Protein AF-A0A659UYZ4-F1 (afdb_monomer)

Radius of gyration: 26.4 Å; Cα contacts (8 Å, |Δi|>4): 77; chains: 1; bounding box: 57×79×45 Å

Foldseek 3Di:
DDDDDDPDPDPPDDDPPDDDDDDDPPPPPVVVVVPPPPDWPQLVLLVQLVVLVVVLVPPDVVVDDPVCPVVSCVVGNVVSVCCCPPPRDDTPDLVSVLSVLVSCVVVVVDPDPVVNVVSVVVSVVSCVVVVD

pLDDT: mean 82.18, std 22.02, range [32.81, 98.56]

Mean predicted aligned error: 13.38 Å

Sequence (132 aa):
MNSHATISRRAALGALASLPAMAGATALPVALAATATISDPLADLIAEYYAKADEFAAIPGELITRENEDSLVDATYGPARDRLWKDTPLPTTLRGVAEALRYAIREDGFIDSVAENVIKASLAFLDREAGL

Secondary stru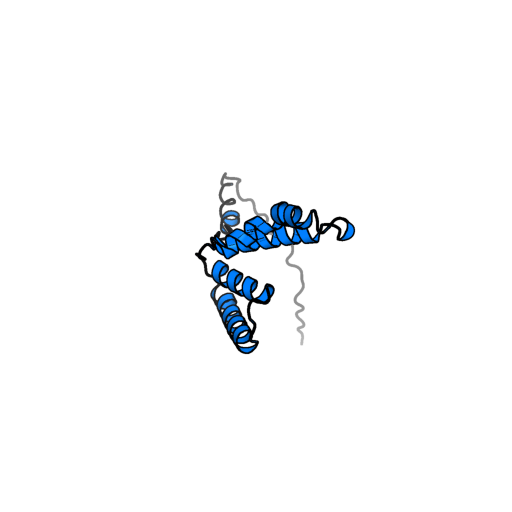cture (DSSP, 8-state):
------------------------TTSSSHHHHTT-----HHHHHHHHHHHHHHHHHTS-GGG--TTTHHHHHHHTTHHHHHHHHHSPPPP-SHHHHHHHHHHHHHTT--S-HHHHHHHHHHHHHHHHHHT-

Solvent-accessible surface area (backbone atoms only — not comparable to full-atom values): 8283 Å² total; per-residue (Å²): 138,87,81,90,81,80,90,70,95,74,90,75,88,90,80,91,73,85,73,83,93,66,95,71,95,74,86,75,64,64,78,69,55,71,67,60,70,80,84,20,68,29,33,52,43,53,52,50,23,50,56,21,44,51,57,51,70,69,50,61,69,91,79,58,43,92,86,48,41,67,60,51,36,58,74,37,24,38,59,43,49,47,34,62,71,78,60,57,59,69,54,80,42,71,65,14,51,49,43,52,54,50,48,38,61,73,70,62,68,55,92,46,70,68,62,44,50,55,49,53,56,51,45,58,51,49,29,66,76,70,74,102

Structure (mmCIF, N/CA/C/O backbone):
data_AF-A0A659UYZ4-F1
#
_entry.id   AF-A0A659UYZ4-F1
#
loop_
_atom_site.group_PDB
_atom_site.id
_atom_site.type_symbol
_atom_site.label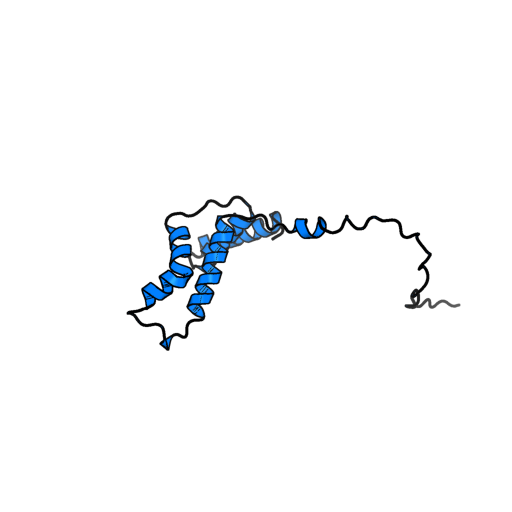_atom_id
_atom_site.label_alt_id
_atom_site.label_comp_id
_atom_site.label_asym_id
_atom_site.label_entity_id
_atom_site.label_seq_id
_atom_site.pdbx_PDB_ins_code
_atom_site.Cartn_x
_atom_site.Cartn_y
_atom_site.Cartn_z
_atom_site.occupancy
_atom_site.B_iso_or_equiv
_atom_site.auth_seq_id
_atom_site.auth_comp_id
_atom_site.auth_asym_id
_atom_site.auth_atom_id
_atom_site.pdbx_PDB_model_num
ATOM 1 N N . MET A 1 1 ? 12.925 -66.230 -25.294 1.00 37.75 1 MET A N 1
ATOM 2 C CA . MET A 1 1 ? 14.157 -65.431 -25.126 1.00 37.75 1 MET A CA 1
ATOM 3 C C . MET A 1 1 ? 13.804 -64.217 -24.296 1.00 37.75 1 MET A C 1
ATOM 5 O O . MET A 1 1 ? 12.915 -63.465 -24.665 1.00 37.75 1 MET A O 1
ATOM 9 N N . ASN A 1 2 ? 14.411 -64.161 -23.117 1.00 32.81 2 ASN A N 1
ATOM 10 C CA . ASN A 1 2 ? 14.097 -63.272 -22.006 1.00 32.81 2 ASN A CA 1
ATOM 11 C C . ASN A 1 2 ? 14.619 -61.856 -22.285 1.00 32.81 2 ASN A C 1
ATOM 13 O O . ASN A 1 2 ? 15.688 -61.733 -22.870 1.00 32.81 2 ASN A O 1
ATOM 17 N N . SER A 1 3 ? 13.941 -60.817 -21.791 1.00 42.16 3 SER A N 1
ATOM 18 C CA . SER A 1 3 ? 14.436 -60.094 -20.608 1.00 42.16 3 SER A CA 1
ATOM 19 C C . SER A 1 3 ? 13.454 -58.994 -20.183 1.00 42.16 3 SER A C 1
ATOM 21 O O . SER A 1 3 ? 13.364 -57.942 -20.806 1.00 42.16 3 SER A O 1
ATOM 23 N N . HIS A 1 4 ? 12.742 -59.239 -19.082 1.00 44.84 4 HIS A N 1
ATOM 24 C CA . HIS A 1 4 ? 12.275 -58.181 -18.190 1.00 44.84 4 HIS A CA 1
ATOM 25 C C . HIS A 1 4 ? 13.480 -57.685 -17.380 1.00 44.84 4 HIS A C 1
ATOM 27 O O . HIS A 1 4 ? 14.229 -58.503 -16.849 1.00 44.84 4 HIS A O 1
ATOM 33 N N . ALA A 1 5 ? 13.641 -56.372 -17.229 1.00 45.00 5 ALA A N 1
ATOM 34 C CA . ALA A 1 5 ? 14.498 -55.800 -16.194 1.00 45.00 5 ALA A CA 1
ATOM 35 C C . ALA A 1 5 ? 13.755 -54.654 -15.503 1.00 45.00 5 ALA A C 1
ATOM 37 O O . ALA A 1 5 ? 13.778 -53.497 -15.910 1.00 45.00 5 ALA A O 1
ATOM 38 N N . THR A 1 6 ? 13.041 -55.044 -14.456 1.00 43.88 6 THR A N 1
ATOM 39 C CA . THR A 1 6 ? 12.421 -54.210 -13.434 1.00 43.88 6 THR A CA 1
ATOM 40 C C . THR A 1 6 ? 13.494 -53.362 -12.744 1.00 43.88 6 THR A C 1
ATOM 42 O O . THR A 1 6 ? 14.417 -53.912 -12.143 1.00 43.88 6 THR A O 1
ATOM 45 N N . ILE A 1 7 ? 13.377 -52.032 -12.784 1.00 48.00 7 ILE A N 1
ATOM 46 C CA . ILE A 1 7 ? 14.197 -51.136 -11.953 1.00 48.00 7 ILE A CA 1
ATOM 47 C C . ILE A 1 7 ? 13.703 -51.273 -10.508 1.00 48.00 7 ILE A C 1
ATOM 49 O O . ILE A 1 7 ? 12.700 -50.695 -10.093 1.00 48.00 7 ILE A O 1
ATOM 53 N N . SER A 1 8 ? 14.383 -52.139 -9.760 1.00 44.94 8 SER A N 1
ATOM 54 C CA . SER A 1 8 ? 14.109 -52.435 -8.359 1.00 44.94 8 SER A CA 1
ATOM 55 C C . SER A 1 8 ? 14.696 -51.344 -7.460 1.00 44.94 8 SER A C 1
ATOM 57 O O . SER A 1 8 ? 15.911 -51.156 -7.397 1.00 44.94 8 SER A O 1
ATOM 59 N N . ARG A 1 9 ? 13.818 -50.653 -6.722 1.00 51.75 9 ARG A N 1
ATOM 60 C CA . ARG A 1 9 ? 14.134 -49.822 -5.547 1.00 51.75 9 ARG A CA 1
ATOM 61 C C . ARG A 1 9 ? 14.840 -50.673 -4.483 1.00 51.75 9 ARG A C 1
ATOM 63 O O . ARG A 1 9 ? 14.185 -51.190 -3.586 1.00 51.75 9 ARG A O 1
ATOM 70 N N . ARG A 1 10 ? 16.159 -50.844 -4.574 1.00 51.56 10 ARG A N 1
ATOM 71 C CA . ARG A 1 10 ? 17.015 -51.376 -3.496 1.00 51.56 10 ARG A CA 1
ATOM 72 C C . ARG A 1 10 ? 18.483 -51.032 -3.774 1.00 51.56 10 ARG A C 1
ATOM 74 O O . ARG A 1 10 ? 19.278 -51.870 -4.167 1.00 51.56 10 ARG A O 1
ATOM 81 N N . ALA A 1 11 ? 18.818 -49.771 -3.542 1.00 43.75 11 ALA A N 1
ATOM 82 C CA . 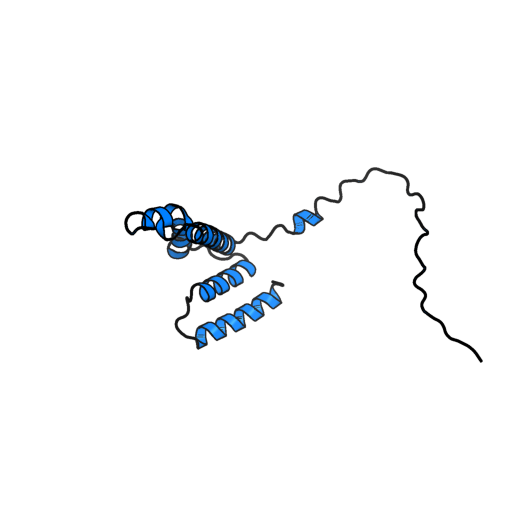ALA A 1 11 ? 20.170 -49.335 -3.200 1.00 43.75 11 ALA A CA 1
ATOM 83 C C . ALA A 1 11 ? 20.051 -48.406 -1.983 1.00 43.75 11 ALA A C 1
ATOM 85 O O . ALA A 1 11 ? 20.387 -47.229 -2.012 1.00 43.75 11 ALA A O 1
ATOM 86 N N . ALA A 1 12 ? 19.429 -48.948 -0.936 1.00 47.19 12 ALA A N 1
ATOM 87 C CA . ALA A 1 12 ? 19.498 -48.414 0.408 1.00 47.19 12 ALA A CA 1
ATOM 88 C C . ALA A 1 12 ? 20.672 -49.108 1.107 1.00 47.19 12 ALA A C 1
ATOM 90 O O . ALA A 1 12 ? 20.820 -50.321 0.975 1.00 47.19 12 ALA A O 1
ATOM 91 N N . LEU A 1 13 ? 21.427 -48.323 1.875 1.00 49.16 13 LEU A N 1
ATOM 92 C CA . LEU A 1 13 ? 22.528 -48.710 2.760 1.00 49.16 13 LEU A CA 1
ATOM 93 C C . LEU A 1 13 ? 23.827 -49.178 2.090 1.00 49.16 13 LEU A C 1
ATOM 95 O O . LEU A 1 13 ? 23.939 -50.299 1.609 1.00 49.16 13 LEU A O 1
ATOM 99 N N . GLY A 1 14 ? 24.864 -48.348 2.225 1.00 43.59 14 GLY A N 1
ATOM 100 C CA . GLY A 1 14 ? 26.239 -48.839 2.189 1.00 43.59 14 GLY A CA 1
ATOM 101 C C . GLY A 1 14 ? 27.286 -47.805 1.800 1.00 43.59 14 GLY A C 1
ATOM 102 O O . GLY A 1 14 ? 27.841 -47.935 0.721 1.00 43.59 14 GLY A O 1
ATOM 103 N N . ALA A 1 15 ? 27.562 -46.816 2.663 1.00 46.56 15 ALA A N 1
ATOM 104 C CA . ALA A 1 15 ? 28.890 -46.188 2.790 1.00 46.56 15 ALA A CA 1
ATOM 105 C C . ALA A 1 15 ? 28.908 -45.120 3.906 1.00 46.56 15 ALA A C 1
ATOM 107 O O . ALA A 1 15 ? 29.076 -43.933 3.647 1.00 46.56 15 ALA A O 1
ATOM 108 N N . LEU A 1 16 ? 28.759 -45.530 5.171 1.00 49.94 16 LEU A N 1
ATOM 109 C CA . LEU A 1 16 ? 29.311 -44.753 6.290 1.00 49.94 16 LEU A CA 1
ATOM 110 C C . LEU A 1 16 ? 30.737 -45.253 6.530 1.00 49.94 16 LEU A C 1
ATOM 112 O O . LEU A 1 16 ? 30.998 -46.027 7.446 1.00 49.94 16 LEU A O 1
ATOM 116 N N . ALA A 1 17 ? 31.647 -44.866 5.637 1.00 47.47 17 ALA A N 1
ATOM 117 C CA . ALA A 1 17 ? 33.075 -45.085 5.810 1.00 47.47 17 ALA A CA 1
ATOM 118 C C . ALA A 1 17 ? 33.672 -43.850 6.500 1.00 47.47 17 ALA A C 1
ATOM 120 O O . ALA A 1 17 ? 33.921 -42.827 5.871 1.00 47.47 17 ALA A O 1
ATOM 121 N N . SER A 1 18 ? 33.801 -43.962 7.822 1.00 51.41 18 SER A N 1
ATOM 122 C CA . SER A 1 18 ? 34.843 -43.364 8.669 1.00 51.41 18 SER A CA 1
ATOM 123 C C . SER A 1 18 ? 35.685 -42.241 8.041 1.00 51.41 18 SER A C 1
ATOM 125 O O . SER A 1 18 ? 36.723 -42.504 7.431 1.00 51.41 18 SER A O 1
ATOM 127 N N . LEU A 1 19 ? 35.288 -40.990 8.282 1.00 49.50 19 LEU A N 1
ATOM 128 C CA . LEU A 1 19 ? 36.169 -39.830 8.159 1.00 49.50 19 LEU A CA 1
ATOM 129 C C . LEU A 1 19 ? 36.589 -39.380 9.568 1.00 49.50 19 LEU A C 1
ATOM 131 O O . LEU A 1 19 ? 35.737 -39.328 10.460 1.00 49.50 19 LEU A O 1
ATOM 135 N N . PRO A 1 20 ? 37.879 -39.087 9.805 1.00 47.41 20 PRO A N 1
ATOM 136 C CA . PRO A 1 20 ? 38.349 -38.630 11.103 1.00 47.41 20 PRO A CA 1
ATOM 137 C C . PRO A 1 20 ? 37.730 -37.269 11.4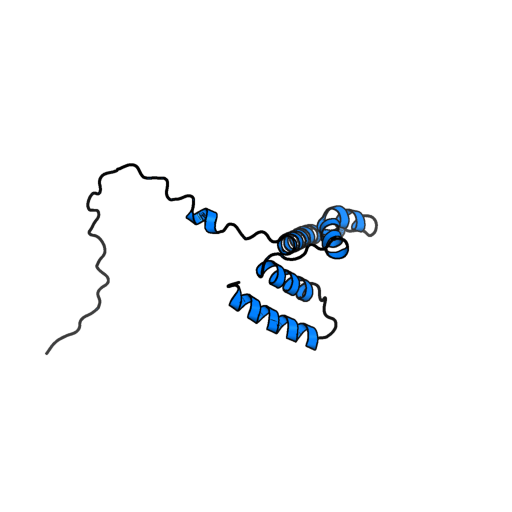36 1.00 47.41 20 PRO A C 1
ATOM 139 O O . PRO A 1 20 ? 37.722 -36.351 10.617 1.00 47.41 20 PRO A O 1
ATOM 142 N N . ALA A 1 21 ? 37.223 -37.155 12.664 1.00 53.12 21 ALA A N 1
ATOM 143 C CA . ALA A 1 21 ? 36.774 -35.906 13.253 1.00 53.12 21 ALA A CA 1
ATOM 144 C C . ALA A 1 21 ? 37.961 -34.938 13.351 1.00 53.12 21 ALA A C 1
ATOM 146 O O . ALA A 1 21 ? 38.769 -35.020 14.274 1.00 53.12 21 ALA A O 1
ATOM 147 N N . MET A 1 22 ? 38.063 -34.024 12.388 1.00 50.12 22 MET A N 1
ATOM 148 C CA . MET A 1 22 ? 38.898 -32.837 12.487 1.00 50.12 22 MET A CA 1
ATOM 149 C C . MET A 1 22 ? 38.021 -31.596 12.398 1.00 50.12 22 MET A C 1
ATOM 151 O O . MET A 1 22 ? 37.313 -31.365 11.422 1.00 50.12 22 MET A O 1
ATOM 155 N N . ALA A 1 23 ? 38.061 -30.859 13.505 1.00 52.19 23 ALA A N 1
ATOM 156 C CA . ALA A 1 23 ? 37.584 -29.508 13.723 1.00 52.19 23 ALA A CA 1
ATOM 157 C C . ALA A 1 23 ? 37.477 -28.661 12.441 1.00 52.19 23 ALA A C 1
ATOM 159 O O . ALA A 1 23 ? 38.474 -28.304 11.821 1.00 52.19 23 ALA A O 1
ATOM 160 N N . GLY A 1 24 ? 36.242 -28.301 12.103 1.00 48.72 24 GLY A N 1
ATOM 161 C CA . GLY A 1 24 ? 35.914 -27.371 11.023 1.00 48.72 24 GLY A CA 1
ATOM 162 C C . GLY A 1 24 ? 34.449 -26.934 11.058 1.00 48.72 24 GLY A C 1
ATOM 163 O O . GLY A 1 24 ? 33.849 -26.682 10.020 1.00 48.72 24 GLY A O 1
ATOM 164 N N . ALA A 1 25 ? 33.837 -26.892 12.244 1.00 51.94 25 ALA A N 1
ATOM 165 C CA . ALA A 1 25 ? 32.467 -26.426 12.429 1.00 51.94 25 ALA A CA 1
ATOM 166 C C . ALA A 1 25 ? 32.425 -24.891 12.514 1.00 51.94 25 ALA A C 1
ATOM 168 O O . ALA A 1 25 ? 32.147 -24.334 13.570 1.00 51.94 25 ALA A O 1
ATOM 169 N N . THR A 1 26 ? 32.727 -24.197 11.414 1.00 55.12 26 THR A N 1
ATOM 170 C CA . THR A 1 26 ? 32.479 -22.743 11.293 1.00 55.12 26 THR A CA 1
ATOM 171 C C . THR A 1 26 ? 31.960 -22.301 9.919 1.00 55.12 26 THR A C 1
ATOM 173 O O . THR A 1 26 ? 31.802 -21.108 9.689 1.00 55.12 26 THR A O 1
ATOM 176 N N . ALA A 1 27 ? 31.603 -23.217 9.013 1.00 52.72 27 ALA A N 1
ATOM 177 C CA . ALA A 1 27 ? 31.101 -22.861 7.678 1.00 52.72 27 ALA A CA 1
ATOM 178 C C . ALA A 1 27 ? 29.563 -22.925 7.538 1.00 52.72 27 ALA A C 1
ATOM 180 O O . ALA A 1 27 ? 29.053 -23.232 6.466 1.00 52.72 27 ALA A O 1
ATOM 181 N N . LEU A 1 28 ? 28.815 -22.653 8.615 1.00 46.94 28 LEU A N 1
ATOM 182 C CA . LEU A 1 28 ? 27.344 -22.669 8.616 1.00 46.94 28 LEU A CA 1
ATOM 183 C C . LEU A 1 28 ? 26.611 -21.391 9.100 1.00 46.94 28 LEU A C 1
ATOM 185 O O . LEU A 1 28 ? 25.399 -21.485 9.266 1.00 46.94 28 LEU A O 1
ATOM 189 N N . PRO A 1 29 ? 27.213 -20.185 9.259 1.00 46.88 29 PRO A N 1
ATOM 190 C CA . PRO A 1 29 ? 26.400 -18.974 9.412 1.00 46.88 29 PRO A CA 1
ATOM 191 C C . PRO A 1 29 ? 26.211 -18.186 8.102 1.00 46.88 29 PRO A C 1
ATOM 193 O O . PRO A 1 29 ? 25.305 -17.365 8.017 1.00 46.88 29 PRO A O 1
ATOM 196 N N . VAL A 1 30 ? 27.013 -18.420 7.055 1.00 51.22 30 VAL A N 1
ATOM 197 C CA . VAL A 1 30 ? 26.993 -17.550 5.856 1.00 51.22 30 VAL A CA 1
ATOM 198 C C . VAL A 1 30 ? 25.826 -17.858 4.912 1.00 51.22 30 VAL A C 1
ATOM 200 O O . VAL A 1 30 ? 25.288 -16.945 4.295 1.00 51.22 30 VAL A O 1
ATOM 203 N N . ALA A 1 31 ? 25.365 -19.110 4.840 1.00 45.50 31 ALA A N 1
ATOM 204 C CA . ALA A 1 31 ? 24.228 -19.466 3.987 1.00 45.50 31 ALA A CA 1
ATOM 205 C C . ALA A 1 31 ? 22.880 -18.946 4.527 1.00 45.50 31 ALA A C 1
ATOM 207 O O . ALA A 1 31 ? 21.964 -18.729 3.743 1.00 45.50 31 ALA A O 1
ATOM 208 N N . LEU A 1 32 ? 22.770 -18.693 5.839 1.00 43.69 32 LEU A N 1
ATOM 209 C CA . LEU A 1 32 ? 21.574 -18.089 6.441 1.00 43.69 32 LEU A CA 1
ATOM 210 C C . LEU A 1 32 ? 21.622 -16.549 6.421 1.00 43.69 32 LEU A C 1
ATOM 212 O O . LEU A 1 32 ? 20.586 -15.896 6.484 1.00 43.69 32 LEU A O 1
ATOM 216 N N . ALA A 1 33 ? 22.816 -15.963 6.275 1.00 43.38 33 ALA A N 1
ATOM 217 C CA . ALA A 1 33 ? 23.004 -14.525 6.078 1.00 43.38 33 ALA A CA 1
ATOM 218 C C . ALA A 1 33 ? 22.759 -14.071 4.622 1.00 43.38 33 ALA A C 1
ATOM 220 O O . ALA A 1 33 ? 22.638 -12.877 4.364 1.00 43.38 33 ALA A O 1
ATOM 221 N N . ALA A 1 34 ? 22.662 -15.006 3.668 1.00 44.72 34 ALA A N 1
ATOM 222 C CA . ALA A 1 34 ? 22.402 -14.713 2.254 1.00 44.72 34 ALA A CA 1
ATOM 223 C C . ALA A 1 34 ? 20.921 -14.419 1.936 1.00 44.72 34 ALA A C 1
ATOM 225 O O . ALA A 1 34 ? 20.606 -14.003 0.827 1.00 44.72 34 ALA A O 1
ATOM 226 N N . THR A 1 35 ? 20.023 -14.572 2.912 1.00 46.44 35 THR A N 1
ATOM 227 C CA . THR A 1 35 ? 18.678 -13.974 2.909 1.00 46.44 35 THR A CA 1
ATOM 228 C C . THR A 1 35 ? 18.632 -12.740 3.805 1.00 46.44 35 THR A C 1
ATOM 230 O O . THR A 1 35 ? 17.637 -12.495 4.481 1.00 46.44 35 THR A O 1
ATOM 233 N N . ALA A 1 36 ? 19.708 -11.948 3.837 1.00 49.91 36 ALA A N 1
ATOM 234 C CA . ALA A 1 36 ? 19.569 -10.536 4.150 1.00 49.91 36 ALA A CA 1
ATOM 235 C C . ALA A 1 36 ? 18.650 -9.953 3.073 1.00 49.91 36 ALA A C 1
ATOM 237 O O . ALA A 1 36 ? 19.090 -9.634 1.968 1.00 49.91 36 ALA A O 1
ATOM 238 N N . THR A 1 37 ? 17.349 -9.919 3.363 1.00 60.84 37 THR A N 1
ATOM 239 C CA . THR A 1 37 ? 16.365 -9.178 2.585 1.00 60.84 37 THR A CA 1
ATOM 240 C C . THR A 1 37 ? 16.975 -7.812 2.348 1.00 60.84 37 THR A C 1
ATOM 242 O O . THR A 1 37 ? 17.303 -7.112 3.306 1.00 60.84 37 THR A O 1
ATOM 245 N N . ILE A 1 38 ? 17.221 -7.471 1.083 1.00 74.94 38 ILE A N 1
ATOM 246 C CA . ILE A 1 38 ? 17.737 -6.151 0.746 1.00 74.94 38 ILE A CA 1
ATOM 247 C C . ILE A 1 38 ? 16.678 -5.165 1.247 1.00 74.94 38 ILE A C 1
ATOM 249 O O . ILE A 1 38 ? 15.573 -5.100 0.697 1.00 74.94 38 ILE A O 1
ATOM 253 N N . SER A 1 39 ? 16.986 -4.498 2.362 1.00 86.69 39 SER A N 1
ATOM 254 C CA . SER A 1 39 ? 16.116 -3.499 2.973 1.00 86.69 39 SER A CA 1
ATOM 255 C C . SER A 1 39 ? 15.934 -2.377 1.965 1.00 86.69 39 SER A C 1
ATOM 257 O O . SER A 1 39 ? 16.892 -1.924 1.332 1.00 86.69 39 SER A O 1
ATOM 259 N N . ASP A 1 40 ? 14.681 -2.003 1.764 1.00 95.44 40 ASP A N 1
ATOM 260 C CA . ASP A 1 40 ? 14.293 -0.944 0.852 1.00 95.44 40 ASP A CA 1
ATOM 261 C C . ASP A 1 40 ? 13.382 -0.011 1.642 1.00 95.44 40 ASP A C 1
ATOM 263 O O . ASP A 1 40 ? 12.345 -0.462 2.128 1.00 95.44 40 ASP A O 1
ATOM 267 N N . PRO A 1 41 ? 13.753 1.265 1.817 1.00 97.25 41 PRO A N 1
ATOM 268 C CA . PRO A 1 41 ? 13.062 2.137 2.757 1.00 97.25 41 PRO A CA 1
ATOM 269 C C . PRO A 1 41 ? 11.598 2.378 2.373 1.00 97.25 41 PRO A C 1
ATOM 271 O O . PRO A 1 41 ? 10.778 2.613 3.259 1.00 97.25 41 PRO A O 1
ATOM 274 N N . LEU A 1 42 ? 11.252 2.296 1.082 1.00 97.81 42 LEU A N 1
ATOM 275 C CA . LEU A 1 42 ? 9.868 2.397 0.634 1.00 97.81 42 LEU A CA 1
ATOM 276 C C . LEU A 1 42 ? 9.113 1.086 0.850 1.00 97.81 42 LEU A C 1
ATOM 278 O O . LEU A 1 42 ? 8.025 1.114 1.422 1.00 97.81 42 LEU A O 1
ATOM 282 N N . ALA A 1 43 ? 9.687 -0.055 0.457 1.00 96.81 43 ALA A N 1
ATOM 283 C CA . ALA A 1 43 ? 9.055 -1.358 0.694 1.00 96.81 43 ALA A CA 1
ATOM 284 C C . ALA A 1 43 ? 8.810 -1.613 2.186 1.00 96.81 43 ALA A C 1
ATOM 286 O O . ALA A 1 43 ? 7.757 -2.114 2.572 1.00 96.81 43 ALA A O 1
ATOM 287 N N . ASP A 1 44 ? 9.783 -1.261 3.023 1.00 97.25 44 ASP A N 1
ATOM 288 C CA . ASP A 1 44 ? 9.727 -1.492 4.460 1.00 97.25 44 ASP A CA 1
ATOM 289 C C . ASP A 1 44 ? 8.665 -0.577 5.109 1.00 97.25 44 ASP A C 1
ATOM 291 O O . ASP A 1 44 ? 7.923 -1.030 5.979 1.00 97.25 44 ASP A O 1
ATOM 295 N N . LEU A 1 45 ? 8.500 0.665 4.626 1.00 98.38 45 LEU A N 1
ATOM 296 C CA . LEU A 1 45 ? 7.414 1.560 5.049 1.00 98.38 45 LEU A CA 1
ATOM 297 C C . LEU A 1 45 ? 6.026 1.076 4.590 1.00 98.38 45 LEU A C 1
ATOM 299 O O . LEU A 1 45 ? 5.063 1.169 5.347 1.00 98.38 45 LEU A O 1
ATOM 303 N N . ILE A 1 46 ? 5.902 0.541 3.373 1.00 98.25 46 ILE A N 1
ATOM 304 C CA . ILE A 1 46 ? 4.646 -0.054 2.885 1.00 98.25 46 ILE A CA 1
ATOM 305 C C . ILE A 1 46 ? 4.270 -1.277 3.735 1.00 98.25 46 ILE A C 1
ATOM 307 O O . ILE A 1 46 ? 3.110 -1.436 4.118 1.00 98.25 46 ILE A O 1
ATOM 311 N N . ALA A 1 47 ? 5.247 -2.119 4.079 1.00 97.56 47 ALA A N 1
ATOM 312 C CA . ALA A 1 47 ? 5.033 -3.258 4.964 1.00 97.56 47 ALA A CA 1
ATOM 313 C C . ALA A 1 47 ? 4.619 -2.819 6.381 1.00 97.56 47 ALA A C 1
ATOM 315 O O . ALA A 1 47 ? 3.701 -3.406 6.953 1.00 97.56 47 ALA A O 1
ATOM 316 N N . GLU A 1 48 ? 5.246 -1.768 6.925 1.00 98.12 48 GLU A N 1
ATOM 317 C CA . GLU A 1 48 ? 4.854 -1.138 8.196 1.00 98.12 48 GLU A CA 1
ATOM 318 C C . GLU A 1 48 ? 3.399 -0.651 8.145 1.00 98.12 48 GLU A C 1
ATOM 320 O O . GLU A 1 48 ? 2.610 -0.977 9.034 1.00 98.12 48 GLU A O 1
ATOM 325 N N . TYR A 1 49 ? 3.026 0.073 7.085 1.00 98.44 49 TYR A N 1
ATOM 326 C CA . TYR A 1 49 ? 1.662 0.556 6.877 1.00 98.44 49 TYR A CA 1
ATOM 327 C C . TYR A 1 49 ? 0.647 -0.589 6.883 1.00 98.44 49 TYR A C 1
ATOM 329 O O . TYR A 1 49 ? -0.331 -0.515 7.624 1.00 98.44 49 TYR A O 1
ATOM 337 N N . TYR A 1 50 ? 0.888 -1.663 6.125 1.00 98.31 50 TYR A N 1
ATOM 338 C CA . TYR A 1 50 ? -0.043 -2.791 6.074 1.00 98.31 50 TYR A CA 1
ATOM 339 C C . TYR A 1 50 ? -0.141 -3.545 7.397 1.00 98.31 50 TYR A C 1
ATOM 341 O O . TYR A 1 50 ? -1.251 -3.835 7.833 1.00 98.31 50 TYR A O 1
ATOM 349 N N . ALA A 1 51 ? 0.979 -3.792 8.079 1.00 98.31 51 ALA A N 1
ATOM 350 C CA . ALA A 1 51 ? 0.953 -4.420 9.399 1.00 98.31 51 ALA A CA 1
ATOM 351 C C . ALA A 1 51 ? 0.115 -3.600 10.395 1.00 98.31 51 ALA A C 1
ATOM 353 O O . ALA A 1 51 ? -0.672 -4.151 11.162 1.00 98.31 51 ALA A O 1
ATOM 354 N N . LYS A 1 52 ? 0.232 -2.270 10.348 1.00 98.31 52 LYS A N 1
ATOM 355 C CA . LYS A 1 52 ? -0.551 -1.366 11.194 1.00 98.31 52 LYS A CA 1
ATOM 356 C C . LYS A 1 52 ? -2.009 -1.222 10.758 1.00 98.31 52 LYS A C 1
ATOM 358 O O . LYS A 1 52 ? -2.879 -1.051 11.609 1.00 98.31 52 LYS A O 1
ATOM 363 N N . ALA A 1 53 ? -2.294 -1.308 9.464 1.00 97.88 53 ALA A N 1
ATOM 364 C CA . ALA A 1 53 ? -3.662 -1.341 8.960 1.00 97.88 53 ALA A CA 1
ATOM 365 C C . ALA A 1 53 ? -4.376 -2.622 9.414 1.00 97.88 53 ALA A C 1
ATOM 367 O O . ALA A 1 53 ? -5.533 -2.559 9.824 1.00 97.88 53 ALA A O 1
ATOM 368 N N . ASP A 1 54 ? -3.668 -3.754 9.438 1.00 98.25 54 ASP A N 1
ATOM 369 C CA . ASP A 1 54 ? -4.178 -5.015 9.980 1.00 98.25 54 ASP A CA 1
ATOM 370 C C . ASP A 1 54 ? -4.430 -4.916 11.498 1.00 98.25 54 ASP A C 1
ATOM 372 O O . ASP A 1 54 ? -5.448 -5.413 11.981 1.00 98.25 54 ASP A O 1
ATOM 376 N N . GLU A 1 55 ? -3.564 -4.224 12.256 1.00 98.12 55 GLU A N 1
ATOM 377 C CA . GLU A 1 55 ? -3.809 -3.924 13.679 1.00 98.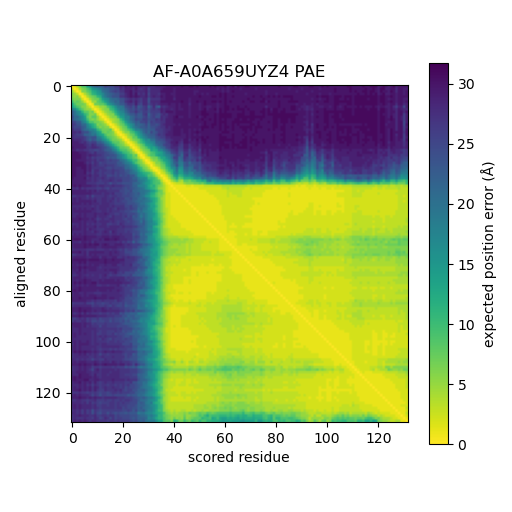12 55 GLU A CA 1
ATOM 378 C C . GLU A 1 55 ? -5.102 -3.116 13.884 1.00 98.12 55 GLU A C 1
ATOM 380 O O . GLU A 1 55 ? -5.887 -3.445 14.774 1.00 98.12 55 GLU A O 1
ATOM 385 N N . PHE A 1 56 ? -5.356 -2.096 13.057 1.00 98.12 56 PHE A N 1
ATOM 386 C CA . PHE A 1 56 ? -6.604 -1.325 13.110 1.00 98.12 56 PHE A CA 1
ATOM 387 C C . PHE A 1 56 ? -7.819 -2.174 12.719 1.00 98.12 56 PHE A C 1
ATOM 389 O O . PHE A 1 56 ? -8.837 -2.151 13.405 1.00 98.12 56 PHE A O 1
ATOM 396 N N . ALA A 1 57 ? -7.707 -2.964 11.649 1.00 97.31 57 ALA A N 1
ATOM 397 C CA . ALA A 1 57 ? -8.777 -3.838 11.170 1.00 97.31 57 ALA A CA 1
ATOM 398 C C . ALA A 1 57 ?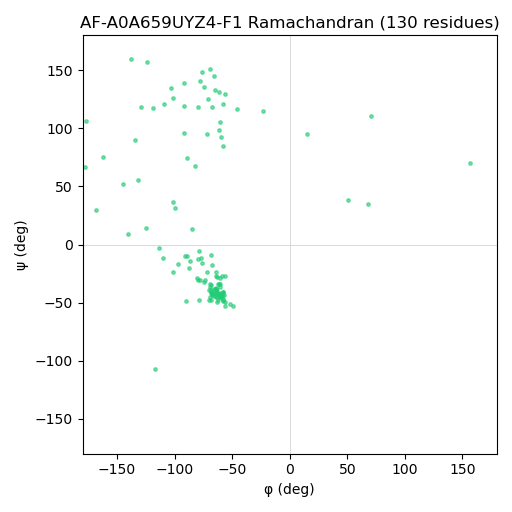 -9.144 -4.946 12.172 1.00 97.31 57 ALA A C 1
ATOM 400 O O . ALA A 1 57 ? -10.263 -5.461 12.144 1.00 97.31 57 ALA A O 1
ATOM 401 N N . ALA A 1 58 ? -8.222 -5.312 13.066 1.00 98.12 58 ALA A N 1
ATOM 402 C CA . ALA A 1 58 ? -8.471 -6.260 14.147 1.00 98.12 58 ALA A CA 1
ATOM 403 C C . ALA A 1 58 ? -9.263 -5.660 15.326 1.00 98.12 58 ALA A C 1
ATOM 405 O O . ALA A 1 58 ? -9.714 -6.414 16.193 1.00 98.12 58 ALA A O 1
ATOM 406 N N . ILE A 1 59 ? -9.443 -4.334 15.385 1.00 97.19 59 ILE A N 1
ATOM 407 C CA . ILE A 1 59 ? -10.263 -3.682 16.410 1.00 97.19 59 ILE A CA 1
ATOM 408 C C . ILE A 1 59 ? -11.742 -3.995 16.126 1.00 97.19 59 ILE A C 1
ATOM 410 O O . ILE A 1 59 ? -12.226 -3.706 15.030 1.00 97.19 59 ILE A O 1
ATOM 414 N N . PRO A 1 60 ? -12.494 -4.551 17.095 1.00 97.75 60 PRO A N 1
ATOM 415 C CA . PRO A 1 60 ? -13.924 -4.773 16.925 1.00 97.75 60 PRO A CA 1
ATOM 416 C C . PRO A 1 60 ? -14.657 -3.470 16.584 1.00 97.75 60 PRO A C 1
ATOM 418 O O . PRO A 1 60 ? -14.491 -2.462 17.274 1.00 97.75 60 PRO A O 1
ATOM 421 N N . GLY A 1 61 ? -15.467 -3.483 15.523 1.00 95.25 61 GLY A N 1
ATOM 422 C CA . GLY A 1 61 ? -16.082 -2.271 14.970 1.00 95.25 61 GLY A CA 1
ATOM 423 C C . GLY A 1 61 ? -16.986 -1.528 15.957 1.00 95.25 61 GLY A C 1
ATOM 424 O O . GLY A 1 61 ? -17.078 -0.308 15.908 1.00 95.25 61 GLY A O 1
ATOM 425 N N . GLU A 1 62 ? -17.598 -2.233 16.906 1.00 96.38 62 GLU A N 1
ATOM 426 C CA . GLU A 1 62 ? -18.394 -1.658 17.994 1.00 96.38 62 GLU A CA 1
ATOM 427 C C . GLU A 1 62 ? -17.577 -0.839 19.008 1.00 96.38 62 GLU A C 1
ATOM 429 O O . GLU A 1 62 ? -18.151 -0.054 19.763 1.00 96.38 62 GLU A O 1
ATOM 434 N N . LEU A 1 63 ? -16.252 -1.012 19.034 1.00 96.38 63 LEU A N 1
ATOM 435 C CA . LEU A 1 63 ? -15.329 -0.221 19.852 1.00 96.38 63 LEU A CA 1
ATOM 436 C C . LEU A 1 63 ? -14.803 1.014 19.107 1.00 96.38 63 LEU A C 1
ATOM 438 O O . LEU A 1 63 ? -14.171 1.875 19.728 1.00 96.38 63 LEU A O 1
ATOM 442 N N . ILE A 1 64 ? -15.067 1.117 17.801 1.00 97.06 64 ILE A N 1
ATOM 443 C CA . ILE A 1 64 ? -14.718 2.273 16.979 1.00 97.06 64 ILE A CA 1
ATOM 444 C C . ILE A 1 64 ? -15.906 3.233 16.984 1.00 97.06 64 ILE A C 1
ATOM 446 O O . ILE A 1 64 ? -17.019 2.926 16.563 1.00 97.06 64 ILE A O 1
ATOM 450 N N . THR A 1 65 ? -15.658 4.431 17.485 1.00 97.44 65 THR A N 1
ATOM 451 C CA . THR A 1 65 ? -16.622 5.521 17.582 1.00 97.44 65 THR A CA 1
ATOM 452 C C . THR A 1 65 ? -16.053 6.736 16.872 1.00 97.44 65 THR A C 1
ATOM 454 O O . THR A 1 65 ? -14.840 6.910 16.792 1.00 97.44 65 THR A O 1
ATOM 457 N N . ARG A 1 66 ? -16.922 7.653 16.446 1.00 96.06 66 ARG A N 1
ATOM 458 C CA . ARG A 1 66 ? -16.480 8.924 15.859 1.00 96.06 66 ARG A CA 1
ATOM 459 C C . ARG A 1 66 ? -15.544 9.725 16.780 1.00 96.06 66 ARG A C 1
ATOM 461 O O . ARG A 1 66 ? -14.765 10.530 16.295 1.00 96.06 66 ARG A O 1
ATOM 468 N N . GLU A 1 67 ? -15.648 9.544 18.098 1.00 97.56 67 GLU A N 1
ATOM 469 C CA . GLU A 1 67 ? -14.842 10.277 19.080 1.00 97.56 67 GLU A CA 1
ATOM 470 C C . GLU A 1 67 ? -13.430 9.701 19.256 1.00 97.56 67 GLU A C 1
ATOM 472 O O . GLU A 1 67 ? -12.519 10.453 19.593 1.00 97.56 67 GLU A O 1
ATOM 477 N N . ASN A 1 68 ? -13.231 8.394 19.040 1.00 97.50 68 ASN A N 1
ATOM 478 C CA . ASN A 1 68 ? -11.933 7.737 19.237 1.00 97.50 68 ASN A CA 1
ATOM 479 C C . ASN A 1 68 ? -11.242 7.298 17.937 1.00 97.50 68 ASN A C 1
ATOM 481 O O . ASN A 1 68 ? -10.063 6.958 17.997 1.00 97.50 68 ASN A O 1
ATOM 485 N N . GLU A 1 69 ? -11.929 7.317 16.792 1.00 97.25 69 GLU A N 1
ATOM 486 C CA . GLU A 1 69 ? -11.405 6.852 15.501 1.00 97.25 69 GLU A CA 1
ATOM 487 C C . GLU A 1 69 ? -10.055 7.492 15.158 1.00 97.25 69 GLU A C 1
ATOM 489 O O . GLU A 1 69 ? -9.090 6.766 14.938 1.00 97.25 69 GLU A O 1
ATOM 494 N N . ASP A 1 70 ? -9.944 8.822 15.228 1.00 97.75 70 ASP A N 1
ATOM 495 C CA . ASP A 1 70 ? -8.690 9.532 14.938 1.00 97.75 70 ASP A CA 1
ATOM 496 C C . ASP A 1 70 ? -7.541 9.065 15.851 1.00 97.75 70 ASP A C 1
ATOM 498 O O . ASP A 1 70 ? -6.428 8.827 15.391 1.00 97.75 70 ASP A O 1
ATOM 502 N N . SER A 1 71 ? -7.815 8.845 17.143 1.00 98.12 71 SER A N 1
ATOM 503 C CA . SER A 1 71 ? -6.807 8.343 18.090 1.00 98.12 71 SER A CA 1
ATOM 504 C C . SER A 1 71 ? -6.402 6.897 17.803 1.00 98.12 71 SER A C 1
ATOM 506 O O . SER A 1 71 ? -5.245 6.530 18.001 1.00 98.12 71 SER A O 1
ATOM 508 N N . LEU A 1 72 ? -7.340 6.064 17.344 1.00 98.25 72 LEU A N 1
ATOM 509 C CA . LEU A 1 72 ? -7.059 4.688 16.937 1.00 98.25 72 LEU A CA 1
ATOM 510 C C . LEU A 1 72 ? -6.239 4.654 15.643 1.00 98.25 72 LEU A C 1
ATOM 512 O O . LEU A 1 72 ? -5.314 3.850 15.537 1.00 98.25 72 LEU A O 1
ATOM 516 N N . VAL A 1 73 ? -6.522 5.545 14.690 1.00 98.19 73 VAL A N 1
ATOM 517 C CA . VAL A 1 73 ? -5.724 5.715 13.467 1.00 98.19 73 VAL A CA 1
ATOM 518 C C . VAL A 1 73 ? -4.308 6.171 13.814 1.00 98.19 73 VAL A C 1
ATOM 520 O O . VAL A 1 73 ? -3.347 5.538 13.376 1.00 98.19 73 VAL A O 1
ATOM 523 N N . ASP A 1 74 ? -4.158 7.196 14.653 1.00 98.31 74 ASP A N 1
ATOM 524 C CA . ASP A 1 74 ? -2.853 7.708 15.092 1.00 98.31 74 ASP A CA 1
ATOM 525 C C . ASP A 1 74 ? -2.033 6.660 15.861 1.00 98.31 74 ASP A C 1
ATOM 527 O O . ASP A 1 74 ? -0.808 6.612 15.739 1.00 98.31 74 ASP A O 1
ATOM 531 N N . ALA A 1 75 ? -2.696 5.790 16.628 1.00 98.00 75 ALA A N 1
ATOM 532 C CA . ALA A 1 75 ? -2.050 4.690 17.343 1.00 98.00 75 ALA A CA 1
ATOM 533 C C . ALA A 1 75 ? -1.666 3.503 16.438 1.00 98.00 75 ALA A C 1
ATOM 535 O O . ALA A 1 75 ? -0.872 2.655 16.855 1.00 98.00 75 ALA A O 1
ATOM 536 N N . THR A 1 76 ? -2.223 3.424 15.227 1.00 98.44 76 THR A N 1
ATOM 537 C CA . THR A 1 76 ? -2.028 2.311 14.290 1.00 98.44 76 THR A CA 1
ATOM 538 C C . THR A 1 76 ? -1.336 2.780 13.009 1.00 98.44 76 THR A C 1
ATOM 540 O O . THR A 1 76 ? -0.128 3.015 13.012 1.00 98.44 76 THR A O 1
ATOM 543 N N . TYR A 1 77 ? -2.055 2.861 11.887 1.00 98.19 77 TYR A N 1
ATOM 544 C CA . TYR A 1 77 ? -1.475 3.073 10.560 1.00 98.19 77 TYR A CA 1
ATOM 545 C C . TYR A 1 77 ? -1.269 4.546 10.207 1.00 98.19 77 TYR A C 1
ATOM 547 O O . TYR A 1 77 ? -0.564 4.835 9.238 1.00 98.19 77 TYR A O 1
ATOM 555 N N . GLY A 1 78 ? -1.871 5.474 10.957 1.00 98.19 78 GLY A N 1
ATOM 556 C CA . GLY A 1 78 ? -1.833 6.917 10.710 1.00 98.19 78 GLY A CA 1
ATOM 557 C C . GLY A 1 78 ? -0.418 7.448 10.468 1.00 98.19 78 GLY A C 1
ATOM 558 O O . GLY A 1 78 ? -0.183 8.022 9.406 1.00 98.19 78 GLY A O 1
ATOM 559 N N . PRO A 1 79 ? 0.558 7.183 11.357 1.00 98.56 79 PRO A N 1
ATOM 560 C CA . PRO A 1 79 ? 1.933 7.649 11.180 1.00 98.56 79 PRO A CA 1
ATOM 561 C C . PRO A 1 79 ? 2.626 7.105 9.920 1.00 98.56 79 PRO A C 1
ATOM 563 O O . PRO A 1 79 ? 3.301 7.854 9.210 1.00 98.56 79 PRO A O 1
ATOM 566 N N . ALA A 1 80 ? 2.453 5.815 9.610 1.00 98.25 80 ALA A N 1
ATOM 567 C CA . ALA A 1 80 ? 3.041 5.201 8.418 1.00 98.25 80 ALA A CA 1
ATOM 568 C C . ALA A 1 80 ? 2.403 5.755 7.132 1.00 98.25 80 ALA A C 1
ATOM 570 O O . ALA A 1 80 ? 3.110 6.103 6.184 1.00 98.25 80 ALA A O 1
ATOM 571 N N . ARG A 1 81 ? 1.075 5.926 7.127 1.00 97.88 81 ARG A N 1
ATOM 572 C CA . ARG A 1 81 ? 0.330 6.576 6.040 1.00 97.88 81 ARG A CA 1
ATOM 573 C C . ARG A 1 81 ? 0.781 8.020 5.831 1.00 97.88 81 ARG A C 1
ATOM 575 O O . ARG A 1 81 ? 0.979 8.443 4.696 1.00 97.88 81 ARG A O 1
ATOM 582 N N . ASP A 1 82 ? 0.960 8.770 6.910 1.00 98.19 82 ASP A N 1
ATOM 583 C CA . ASP A 1 82 ? 1.408 10.159 6.848 1.00 98.19 82 ASP A CA 1
ATOM 584 C C . ASP A 1 82 ? 2.815 10.274 6.267 1.00 98.19 82 ASP A C 1
ATOM 586 O O . ASP A 1 82 ? 3.062 11.169 5.460 1.00 98.19 82 ASP A O 1
ATOM 590 N N . ARG A 1 83 ? 3.718 9.345 6.598 1.00 98.06 83 ARG A N 1
ATOM 591 C CA . ARG A 1 83 ? 5.035 9.255 5.952 1.00 98.06 83 ARG A CA 1
ATOM 592 C C . ARG A 1 83 ? 4.906 8.917 4.469 1.00 98.06 83 ARG A C 1
ATOM 594 O O . ARG A 1 83 ? 5.513 9.600 3.656 1.00 98.06 83 ARG A O 1
ATOM 601 N N . LEU A 1 84 ? 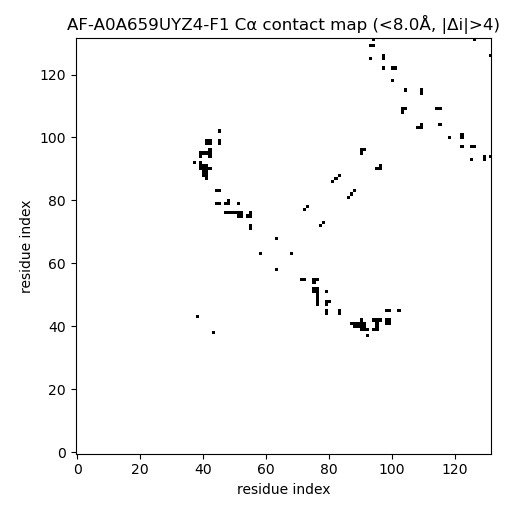4.063 7.955 4.089 1.00 97.75 84 LEU A N 1
ATOM 602 C CA . LEU A 1 84 ? 3.802 7.646 2.674 1.00 97.75 84 LEU A CA 1
ATOM 603 C C . LEU A 1 84 ? 3.244 8.840 1.888 1.00 97.75 84 LEU A C 1
ATOM 605 O O . LEU A 1 84 ? 3.473 8.911 0.684 1.00 97.75 84 LEU A O 1
ATOM 609 N N . TRP A 1 85 ? 2.550 9.777 2.538 1.00 96.38 85 TRP A N 1
ATOM 610 C CA . TRP A 1 85 ? 1.995 10.970 1.895 1.00 96.38 85 TRP A CA 1
ATOM 611 C C . TRP A 1 85 ? 2.947 12.176 1.897 1.00 96.38 85 TRP A C 1
ATOM 613 O O . TRP A 1 85 ? 3.105 12.845 0.876 1.00 96.38 85 TRP A O 1
ATOM 623 N N . LYS A 1 86 ? 3.539 12.497 3.048 1.00 97.31 86 LYS A N 1
ATOM 624 C CA . LYS A 1 86 ? 4.239 13.770 3.286 1.00 97.31 86 LYS A CA 1
ATOM 625 C C . LYS A 1 86 ? 5.759 13.650 3.194 1.00 97.31 86 LYS A C 1
ATOM 627 O O . LYS A 1 86 ? 6.414 14.660 2.957 1.00 97.31 86 LYS A O 1
ATOM 632 N N . ASP A 1 87 ? 6.304 12.452 3.396 1.00 97.44 87 ASP A N 1
ATOM 633 C CA . ASP A 1 87 ? 7.745 12.177 3.455 1.00 97.44 87 ASP A CA 1
ATOM 634 C C . ASP A 1 87 ? 8.058 10.800 2.846 1.00 97.44 87 ASP A C 1
ATOM 636 O O . ASP A 1 87 ? 8.630 9.910 3.480 1.00 97.44 87 ASP A O 1
ATOM 640 N N . THR A 1 88 ? 7.576 10.585 1.619 1.00 97.69 88 THR A N 1
ATOM 641 C CA . THR A 1 88 ? 7.695 9.294 0.942 1.00 97.69 88 THR A CA 1
ATOM 642 C C . THR A 1 88 ? 9.166 9.019 0.615 1.00 97.69 88 THR A C 1
ATOM 644 O O . THR A 1 88 ? 9.763 9.761 -0.174 1.00 97.69 88 THR A O 1
ATOM 647 N N . PRO A 1 89 ? 9.780 7.952 1.155 1.00 97.50 89 PRO A N 1
ATOM 648 C CA . PRO A 1 89 ? 11.141 7.594 0.786 1.00 97.50 89 PRO A CA 1
ATOM 649 C C . PRO A 1 89 ? 11.189 7.082 -0.658 1.00 97.50 89 PRO A C 1
ATOM 651 O O . PRO A 1 89 ? 10.239 6.484 -1.164 1.00 97.50 89 PRO A O 1
ATOM 654 N N . LEU A 1 90 ? 12.327 7.281 -1.323 1.00 97.31 90 LEU A N 1
ATOM 655 C CA . LEU A 1 90 ? 12.566 6.712 -2.648 1.00 97.31 90 LEU A CA 1
ATOM 656 C C . LEU A 1 90 ? 12.925 5.222 -2.530 1.00 97.31 90 LEU A C 1
ATOM 658 O O . LEU A 1 90 ? 13.697 4.866 -1.636 1.00 97.31 90 LEU A O 1
ATOM 662 N N . PRO A 1 91 ? 12.445 4.357 -3.441 1.00 95.81 91 PRO A N 1
ATOM 663 C CA . PRO A 1 91 ? 12.907 2.977 -3.493 1.00 95.81 91 PRO A CA 1
ATOM 664 C C . PRO A 1 91 ? 14.388 2.938 -3.893 1.00 95.81 91 PRO A C 1
ATOM 666 O O . PRO A 1 91 ? 14.852 3.731 -4.716 1.00 95.81 91 PRO A O 1
ATOM 669 N N . THR A 1 92 ? 15.134 1.992 -3.332 1.00 95.50 92 THR A N 1
ATOM 670 C CA . THR A 1 92 ? 16.564 1.768 -3.613 1.00 95.50 92 THR A CA 1
ATOM 671 C C . THR A 1 92 ? 16.815 0.430 -4.308 1.00 95.50 92 THR A C 1
ATOM 673 O O . THR A 1 92 ? 17.947 0.120 -4.685 1.00 95.50 92 THR A O 1
ATOM 676 N N . THR A 1 93 ? 15.761 -0.361 -4.511 1.00 92.75 93 THR A N 1
ATOM 677 C CA . THR A 1 93 ? 15.801 -1.705 -5.090 1.00 92.75 93 THR A CA 1
ATOM 678 C C . THR A 1 93 ? 14.656 -1.921 -6.082 1.00 92.75 93 THR A C 1
ATOM 680 O O . THR A 1 93 ? 13.617 -1.264 -6.012 1.00 92.75 93 THR A O 1
ATOM 683 N N . LEU A 1 94 ? 14.797 -2.905 -6.981 1.00 92.50 94 LEU A N 1
ATOM 684 C CA . LEU A 1 94 ? 13.692 -3.331 -7.855 1.00 92.50 94 LEU A CA 1
ATOM 685 C C . LEU A 1 94 ? 12.505 -3.888 -7.055 1.00 92.50 94 LEU A C 1
ATOM 687 O O . LEU A 1 94 ? 11.361 -3.651 -7.432 1.00 92.50 94 LEU A O 1
ATOM 691 N N . ARG A 1 95 ? 12.771 -4.557 -5.922 1.00 92.00 95 ARG A N 1
ATOM 692 C CA . ARG A 1 95 ? 11.739 -4.987 -4.966 1.00 92.00 95 ARG A CA 1
ATOM 693 C C . ARG A 1 95 ? 10.930 -3.791 -4.464 1.00 92.00 95 ARG A C 1
ATOM 695 O O . ARG A 1 95 ? 9.711 -3.847 -4.493 1.00 92.00 95 ARG A O 1
ATOM 702 N N . GLY A 1 96 ? 11.591 -2.706 -4.065 1.00 94.25 96 GLY A N 1
ATOM 703 C CA . GLY A 1 96 ? 10.933 -1.471 -3.631 1.00 94.25 96 GLY A CA 1
ATOM 704 C C . GLY A 1 96 ? 10.049 -0.846 -4.694 1.00 94.25 96 GLY A C 1
ATOM 705 O O . GLY A 1 96 ? 8.926 -0.446 -4.400 1.00 94.25 96 GLY A O 1
ATOM 706 N N . VAL A 1 97 ? 10.515 -0.825 -5.945 1.00 95.50 97 VAL A N 1
ATOM 707 C CA . VAL A 1 97 ? 9.691 -0.375 -7.076 1.00 95.50 97 VAL A CA 1
ATOM 708 C C . VAL A 1 97 ? 8.466 -1.276 -7.244 1.00 95.50 97 VAL A C 1
ATOM 710 O O . VAL A 1 97 ? 7.354 -0.767 -7.359 1.00 95.50 97 VAL A O 1
ATOM 713 N N . ALA A 1 98 ? 8.642 -2.599 -7.226 1.00 95.69 98 ALA A N 1
ATOM 714 C CA . ALA A 1 98 ? 7.539 -3.548 -7.362 1.00 95.69 98 ALA A CA 1
ATOM 715 C C . ALA A 1 98 ? 6.501 -3.392 -6.235 1.00 95.69 98 ALA A C 1
ATOM 717 O O . ALA A 1 98 ? 5.305 -3.316 -6.514 1.00 95.69 98 ALA A O 1
ATOM 718 N N . GLU A 1 99 ? 6.945 -3.258 -4.983 1.00 95.94 99 GLU A N 1
ATOM 719 C CA . GLU A 1 99 ? 6.057 -3.030 -3.836 1.00 95.94 99 GLU A CA 1
ATOM 720 C C . GLU A 1 99 ? 5.308 -1.698 -3.925 1.00 95.94 99 GLU A C 1
ATOM 722 O O . GLU A 1 99 ? 4.120 -1.649 -3.619 1.00 95.94 99 GLU A O 1
ATOM 727 N N . ALA A 1 100 ? 5.937 -0.632 -4.425 1.00 96.56 100 ALA A N 1
ATOM 728 C CA . ALA A 1 100 ? 5.253 0.641 -4.653 1.00 96.56 100 ALA A CA 1
ATOM 729 C C . ALA A 1 100 ? 4.123 0.522 -5.692 1.00 96.56 100 ALA A C 1
ATOM 731 O O . ALA A 1 100 ? 3.042 1.085 -5.512 1.00 96.56 100 ALA A O 1
ATOM 732 N N . LEU A 1 101 ? 4.346 -0.241 -6.769 1.00 97.06 101 LEU A N 1
ATOM 733 C CA . LEU A 1 101 ? 3.312 -0.500 -7.776 1.00 97.06 101 LEU A CA 1
ATOM 734 C C . LEU A 1 101 ? 2.185 -1.372 -7.210 1.00 97.06 101 LEU A C 1
ATOM 736 O O . LEU A 1 101 ? 1.014 -1.092 -7.467 1.00 97.06 101 LEU A O 1
ATOM 740 N N . ARG A 1 102 ? 2.516 -2.397 -6.413 1.00 96.62 102 ARG A N 1
ATOM 741 C CA . ARG A 1 102 ? 1.522 -3.227 -5.711 1.00 96.62 102 ARG A CA 1
ATOM 742 C C . ARG A 1 102 ? 0.685 -2.408 -4.739 1.00 96.62 102 ARG A C 1
ATOM 744 O O . ARG A 1 102 ? -0.530 -2.569 -4.736 1.00 96.62 102 ARG A O 1
ATOM 751 N N . TYR A 1 103 ? 1.317 -1.520 -3.973 1.00 97.31 103 TYR A N 1
ATOM 752 C CA . TYR A 1 103 ? 0.638 -0.576 -3.091 1.00 97.31 103 TYR A CA 1
ATOM 753 C C . TYR A 1 103 ? -0.363 0.278 -3.875 1.00 97.31 103 TYR A C 1
ATOM 755 O O . TYR A 1 103 ? -1.547 0.271 -3.561 1.00 97.31 103 TYR A O 1
ATOM 763 N N . ALA A 1 104 ? 0.069 0.925 -4.962 1.00 96.44 104 ALA A N 1
ATOM 764 C CA . ALA A 1 104 ? -0.813 1.773 -5.767 1.00 96.44 104 ALA A CA 1
ATOM 765 C C . ALA A 1 104 ? -2.006 1.008 -6.370 1.00 96.44 104 ALA A C 1
ATOM 767 O O . ALA A 1 104 ? -3.100 1.556 -6.451 1.00 96.44 104 ALA A O 1
ATOM 768 N N . ILE A 1 105 ? -1.814 -0.251 -6.779 1.00 96.25 105 ILE A N 1
ATOM 769 C CA . ILE A 1 105 ? -2.910 -1.107 -7.258 1.00 96.25 105 ILE A CA 1
ATOM 770 C C . ILE A 1 105 ? -3.853 -1.476 -6.105 1.00 96.25 105 ILE A C 1
ATOM 772 O O . ILE A 1 105 ? -5.064 -1.430 -6.275 1.00 96.25 105 ILE A O 1
ATOM 776 N N . ARG A 1 106 ? -3.310 -1.866 -4.947 1.00 95.62 106 ARG A N 1
ATOM 777 C CA . ARG A 1 106 ? -4.097 -2.337 -3.799 1.00 95.62 106 ARG A CA 1
ATOM 778 C C . ARG A 1 106 ? -4.914 -1.226 -3.139 1.00 95.62 106 ARG A C 1
ATOM 780 O O . ARG A 1 106 ? -6.005 -1.509 -2.663 1.00 95.62 106 ARG A O 1
ATOM 787 N N . GLU A 1 107 ? -4.402 0.001 -3.124 1.00 94.94 107 GLU A N 1
ATOM 788 C CA . GLU A 1 107 ? -5.095 1.183 -2.591 1.00 94.94 107 GLU A CA 1
ATOM 789 C C . GLU A 1 107 ? -6.043 1.844 -3.609 1.00 94.94 107 GLU A C 1
ATOM 791 O O . GLU A 1 107 ? -6.446 2.990 -3.411 1.00 94.94 107 GLU A O 1
ATOM 796 N N . ASP A 1 108 ? -6.356 1.171 -4.725 1.00 94.25 108 ASP A N 1
ATOM 797 C CA . ASP A 1 108 ? -7.169 1.716 -5.822 1.00 94.25 108 ASP A CA 1
ATOM 798 C C . ASP A 1 108 ? -6.669 3.100 -6.299 1.00 94.25 108 ASP A C 1
ATOM 800 O O . ASP A 1 108 ? -7.434 4.005 -6.638 1.00 94.25 108 ASP A O 1
ATOM 804 N N . GLY A 1 109 ? -5.344 3.282 -6.337 1.00 92.56 109 GLY A N 1
ATOM 805 C CA . GLY A 1 109 ? -4.696 4.553 -6.671 1.00 92.56 109 GLY A CA 1
ATOM 806 C C . GLY A 1 109 ? -4.862 4.982 -8.133 1.00 92.56 109 GLY A C 1
ATOM 807 O O . GLY A 1 109 ? -4.507 6.108 -8.491 1.00 92.56 109 GLY A O 1
ATOM 808 N N . PHE A 1 110 ? -5.402 4.112 -8.989 1.00 93.38 110 PHE A N 1
ATOM 809 C CA . PHE A 1 110 ? -5.657 4.380 -10.401 1.00 93.38 110 PHE A CA 1
ATOM 810 C C . PHE A 1 110 ? 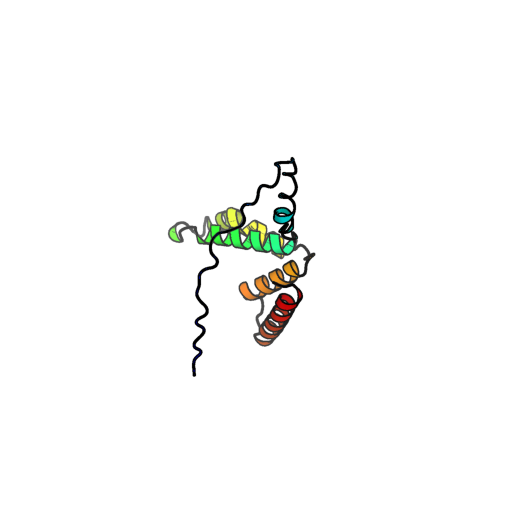-7.158 4.512 -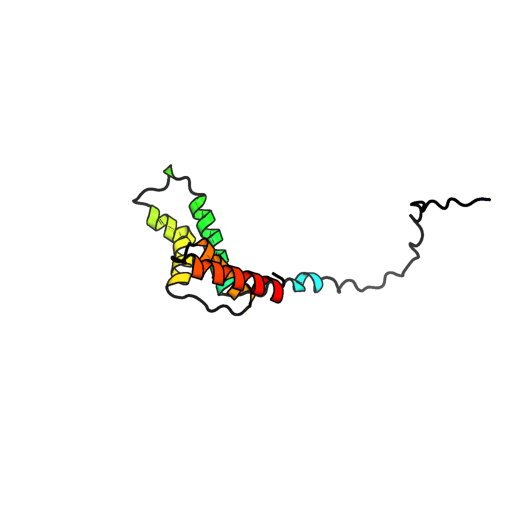10.660 1.00 93.38 110 PHE A C 1
ATOM 812 O O . PHE A 1 110 ? -7.924 3.579 -10.463 1.00 93.38 110 PHE A O 1
ATOM 819 N N . ILE A 1 111 ? -7.577 5.668 -11.177 1.00 92.94 111 ILE A N 1
ATOM 820 C CA . ILE A 1 111 ? -8.979 5.904 -11.562 1.00 92.94 111 ILE A CA 1
ATOM 821 C C . ILE A 1 111 ? -9.301 5.240 -12.912 1.00 92.94 111 ILE A C 1
ATOM 823 O O . ILE A 1 111 ? -10.437 4.847 -13.172 1.00 92.94 111 ILE A O 1
ATOM 827 N N . ASP A 1 112 ? -8.306 5.143 -13.797 1.00 95.44 112 ASP A N 1
ATOM 828 C CA . ASP A 1 112 ? -8.468 4.615 -15.147 1.00 95.44 112 ASP A CA 1
ATOM 829 C C . ASP A 1 112 ? -7.966 3.170 -15.267 1.00 95.44 112 ASP A C 1
ATOM 831 O O . ASP A 1 112 ? -6.800 2.863 -15.009 1.00 95.44 112 ASP A O 1
ATOM 835 N N . SER A 1 113 ? -8.850 2.301 -15.760 1.00 94.81 113 SER A N 1
ATOM 836 C CA . SER A 1 113 ? -8.556 0.883 -15.980 1.00 94.81 113 SER A CA 1
ATOM 837 C C . SER A 1 113 ? -7.460 0.639 -17.024 1.00 94.81 113 SER A C 1
ATOM 839 O O . SER A 1 113 ? -6.757 -0.369 -16.945 1.00 94.81 113 SER A O 1
ATOM 841 N N . VAL A 1 114 ? -7.280 1.532 -18.008 1.00 96.94 114 VAL A N 1
ATOM 842 C CA . VAL A 1 114 ? -6.203 1.378 -19.000 1.00 96.94 114 VAL A CA 1
ATOM 843 C C . VAL A 1 114 ? -4.850 1.616 -18.332 1.00 96.94 114 VAL A C 1
ATOM 845 O O . VAL A 1 114 ? -3.954 0.781 -18.478 1.00 96.94 114 VAL A O 1
ATOM 848 N N . ALA A 1 115 ? -4.712 2.690 -17.552 1.00 95.12 115 ALA A N 1
ATOM 849 C CA . ALA A 1 115 ? -3.509 2.973 -16.772 1.00 95.12 115 ALA A CA 1
ATOM 850 C C . ALA A 1 115 ? -3.170 1.830 -15.802 1.00 95.12 115 ALA A C 1
ATOM 852 O O . ALA A 1 115 ? -2.038 1.341 -15.804 1.00 95.12 115 ALA A O 1
ATOM 853 N N . GLU A 1 116 ? -4.150 1.342 -15.041 1.00 97.00 116 GLU A N 1
ATOM 854 C CA . GLU A 1 116 ? -3.949 0.226 -14.113 1.00 97.00 116 GLU A CA 1
ATOM 855 C C . GLU A 1 116 ? -3.468 -1.046 -14.836 1.00 97.00 116 GLU A C 1
ATOM 857 O O . GLU A 1 116 ? -2.525 -1.704 -14.390 1.00 97.00 116 GLU A O 1
ATOM 862 N N . ASN A 1 117 ? -4.049 -1.372 -15.997 1.00 97.75 117 ASN A N 1
ATOM 863 C CA . ASN A 1 117 ? -3.638 -2.532 -16.794 1.00 97.75 117 ASN A CA 1
ATOM 864 C C . ASN A 1 117 ? -2.202 -2.410 -17.329 1.00 97.75 117 ASN A C 1
ATOM 866 O O . ASN A 1 117 ? -1.463 -3.397 -17.330 1.00 97.75 117 ASN A O 1
ATOM 870 N N . VAL A 1 118 ? -1.781 -1.215 -17.756 1.00 97.56 118 VAL A N 1
ATOM 871 C CA . VAL A 1 118 ? -0.396 -0.962 -18.195 1.00 97.56 118 VAL A CA 1
ATOM 872 C C . VAL A 1 118 ? 0.586 -1.147 -17.036 1.00 97.56 118 VAL A C 1
ATOM 874 O O . VAL A 1 118 ? 1.643 -1.762 -17.209 1.00 97.56 118 VAL A O 1
ATOM 877 N N . ILE A 1 119 ? 0.235 -0.671 -15.841 1.00 97.56 119 ILE A N 1
ATOM 878 C CA . ILE A 1 119 ? 1.061 -0.849 -14.642 1.00 97.56 119 ILE A CA 1
ATOM 879 C C . ILE A 1 119 ? 1.123 -2.319 -14.217 1.00 97.56 119 ILE A C 1
ATOM 881 O O . ILE A 1 119 ? 2.218 -2.819 -13.968 1.00 97.56 119 ILE A O 1
ATOM 885 N N . LYS A 1 120 ? 0.002 -3.049 -14.229 1.00 97.81 120 LYS A N 1
ATOM 886 C CA . LYS A 1 120 ? -0.030 -4.502 -13.974 1.00 97.81 120 LYS A CA 1
ATOM 887 C C . LYS A 1 120 ? 0.873 -5.279 -14.936 1.00 97.81 120 LYS A C 1
ATOM 889 O O . LYS A 1 120 ? 1.631 -6.145 -14.502 1.00 97.81 120 LYS A O 1
ATOM 894 N N . ALA A 1 121 ? 0.845 -4.947 -16.229 1.00 97.50 121 ALA A N 1
ATOM 895 C CA . ALA A 1 121 ? 1.731 -5.560 -17.221 1.00 97.50 121 ALA A CA 1
ATOM 896 C C . ALA A 1 121 ? 3.215 -5.242 -16.957 1.00 97.50 121 ALA A C 1
ATOM 898 O O . ALA A 1 121 ? 4.076 -6.110 -17.109 1.00 97.50 121 ALA A O 1
ATOM 899 N N . SER A 1 122 ? 3.510 -4.012 -16.532 1.00 95.56 122 SER A N 1
ATOM 900 C CA . SER A 1 122 ? 4.870 -3.566 -16.205 1.00 95.56 122 SER A CA 1
ATOM 901 C C . SER A 1 122 ? 5.404 -4.251 -14.943 1.00 95.56 122 SER A C 1
ATOM 903 O O . SER A 1 122 ? 6.545 -4.706 -14.928 1.00 95.56 122 SER A O 1
ATOM 905 N N . LEU A 1 123 ? 4.565 -4.395 -13.912 1.00 96.81 123 LEU A N 1
ATOM 906 C CA . LEU A 1 123 ? 4.878 -5.134 -12.689 1.00 96.81 123 LEU A CA 1
ATOM 907 C C . LEU A 1 123 ? 5.191 -6.605 -12.989 1.00 96.81 123 LEU A C 1
ATOM 909 O O . LEU A 1 123 ? 6.210 -7.111 -12.534 1.00 96.81 123 LEU A O 1
ATOM 913 N N . ALA A 1 124 ? 4.390 -7.264 -13.832 1.00 95.94 124 ALA A N 1
ATOM 914 C CA . ALA A 1 124 ? 4.635 -8.656 -14.217 1.00 95.94 124 ALA A CA 1
ATOM 915 C C . ALA A 1 124 ? 5.992 -8.857 -14.920 1.00 95.94 124 ALA A C 1
ATOM 917 O O . ALA A 1 124 ? 6.634 -9.897 -14.766 1.00 95.94 124 ALA A O 1
ATOM 918 N N . PHE A 1 125 ? 6.446 -7.870 -15.697 1.00 94.44 125 PHE A N 1
ATOM 919 C CA . PHE A 1 125 ? 7.794 -7.883 -16.264 1.00 94.44 125 PHE A CA 1
ATOM 920 C C . PHE A 1 125 ? 8.861 -7.708 -15.176 1.00 94.44 125 PHE A C 1
ATOM 922 O O . PHE A 1 125 ? 9.817 -8.479 -15.146 1.00 94.44 125 PHE A O 1
ATOM 929 N N . LEU A 1 126 ? 8.692 -6.732 -14.277 1.00 92.38 126 LEU A N 1
ATOM 930 C CA . LEU A 1 126 ? 9.639 -6.468 -13.188 1.00 92.38 126 LEU A CA 1
ATOM 931 C C . LEU A 1 126 ? 9.820 -7.680 -12.272 1.00 92.38 126 LEU A C 1
ATOM 933 O O . LEU A 1 126 ? 10.957 -8.008 -11.946 1.00 92.38 126 LEU A O 1
ATOM 937 N N . ASP A 1 127 ? 8.734 -8.372 -11.925 1.00 91.38 127 ASP A N 1
ATOM 938 C CA . ASP A 1 127 ? 8.779 -9.582 -11.099 1.00 91.38 127 ASP A CA 1
ATOM 939 C C . ASP A 1 127 ? 9.640 -10.666 -11.745 1.00 91.38 127 ASP A C 1
ATOM 941 O O . ASP A 1 127 ? 10.530 -11.237 -11.112 1.00 91.38 127 ASP A O 1
ATOM 945 N N . ARG A 1 128 ? 9.469 -10.869 -13.055 1.00 91.12 128 ARG A N 1
ATOM 946 C CA . ARG A 1 128 ? 10.281 -11.824 -13.812 1.00 91.12 128 ARG A CA 1
ATOM 947 C C . ARG A 1 128 ? 11.764 -11.450 -13.830 1.00 91.12 128 ARG A C 1
ATOM 949 O O . ARG A 1 128 ? 12.601 -12.332 -13.664 1.00 91.12 128 ARG A O 1
ATOM 956 N N . GLU A 1 129 ? 12.098 -10.182 -14.067 1.00 86.00 129 GLU A N 1
ATOM 957 C CA . GLU A 1 129 ? 13.500 -9.742 -14.163 1.00 86.00 129 GLU A CA 1
ATOM 958 C C . GLU A 1 129 ? 14.200 -9.689 -12.796 1.00 86.00 129 GLU A C 1
ATOM 960 O O . GLU A 1 129 ? 15.407 -9.911 -12.710 1.00 86.00 129 GLU A O 1
ATOM 965 N N . ALA A 1 130 ? 13.455 -9.408 -11.725 1.00 80.50 130 ALA A N 1
ATOM 966 C CA . ALA A 1 130 ? 13.977 -9.338 -10.362 1.00 80.50 130 ALA A CA 1
ATOM 967 C C . ALA A 1 130 ? 13.954 -10.690 -9.623 1.00 80.50 130 ALA A C 1
ATOM 969 O O . ALA A 1 130 ? 14.550 -10.795 -8.550 1.00 80.50 130 ALA A O 1
ATOM 970 N N . GLY A 1 131 ? 13.298 -11.714 -10.182 1.00 83.00 131 GLY A N 1
ATOM 971 C CA . GLY A 1 131 ? 13.128 -13.022 -9.545 1.00 83.00 131 GLY A CA 1
ATOM 972 C C . GLY A 1 131 ? 12.218 -12.982 -8.314 1.00 83.00 131 GLY A C 1
ATOM 973 O O . GLY A 1 131 ? 12.504 -13.683 -7.341 1.00 83.00 131 GLY A O 1
ATOM 974 N N . LEU A 1 132 ? 11.185 -12.131 -8.347 1.00 76.38 132 LEU A N 1
ATOM 975 C CA . LEU A 1 132 ? 10.194 -11.931 -7.279 1.00 76.38 132 LEU A CA 1
ATOM 976 C C . LEU A 1 132 ? 8.957 -12.818 -7.464 1.00 76.38 132 LEU A C 1
ATOM 978 O O . LEU A 1 132 ? 8.609 -13.133 -8.626 1.00 76.38 132 LEU A O 1
#

Nearest PDB structures (foldseek):
  7l30-assembly1_A  TM=3.249E-01  e=7.836E+00  Binjari virus
  3lq7-assembly1_A  TM=2.662E-01  e=9.406E+00  Agrobacterium fabrum str. C58